Protein AF-A0A7S2WIU1-F1 (afdb_monomer_lite)

Organism: NCBI:txid49252

pLDDT: mean 85.22, std 16.74, range [36.81, 97.81]

Foldseek 3Di:
DVVLVVVLVVVLCVCVVVVQWDDDQAAIEHEAEQDLPDDDDDPDDDDDDDDPPPSPWRPCVPVVSVVVSLVVNCVVCVPPCDDSNFHKYWYWYDGPVQQKIKIAIGHPDPDGCQLVLLVVLCVVVVWDWDDDPVHSRIIITHNHPVRVVSSVVSD

Radius of gyration: 16.5 Å; chains: 1; bounding box: 32×44×47 Å

Sequence (155 aa):
AMWLQKAIFSTAVSLVERKAITRLTHFRYAFLHCTSHHGAMDEDQQQHDSSPEATRTHIFTKPLALTKLANYLLDIHKTKWTGDKARPLVLLAEDPLNSCYWVVGFSWEKKNRFGQLFQYTAQTLSLETRRVSLESHVLQIKGGASNAQRFVEQL

Structure (mmCIF, N/CA/C/O backbone):
data_AF-A0A7S2WIU1-F1
#
_entry.id   AF-A0A7S2WIU1-F1
#
loop_
_atom_site.group_PDB
_atom_site.id
_atom_site.type_symbol
_atom_site.label_atom_id
_atom_site.label_alt_id
_atom_site.label_comp_id
_atom_site.label_asym_id
_atom_site.label_entity_id
_atom_site.label_seq_id
_atom_site.pdbx_PDB_ins_code
_atom_site.Cartn_x
_atom_site.Cartn_y
_atom_site.Cartn_z
_atom_site.occupancy
_atom_site.B_iso_or_equiv
_atom_site.auth_seq_id
_atom_site.auth_comp_id
_atom_site.auth_asym_id
_atom_site.auth_atom_id
_atom_site.pdbx_PDB_model_num
ATOM 1 N N . ALA A 1 1 ? 8.910 22.995 -2.410 1.00 62.22 1 ALA A N 1
ATOM 2 C CA . ALA A 1 1 ? 8.417 21.637 -2.747 1.00 62.22 1 ALA A CA 1
ATOM 3 C C . ALA A 1 1 ? 6.884 21.612 -2.873 1.00 62.22 1 ALA A C 1
ATOM 5 O O . ALA A 1 1 ? 6.210 20.923 -2.118 1.00 62.22 1 ALA A O 1
ATOM 6 N N . MET A 1 2 ? 6.323 22.374 -3.817 1.00 85.75 2 MET A N 1
ATOM 7 C CA . MET A 1 2 ? 4.867 22.460 -4.018 1.00 85.75 2 MET A CA 1
ATOM 8 C C . MET A 1 2 ? 4.336 21.312 -4.892 1.00 85.75 2 MET A C 1
ATOM 10 O O . MET A 1 2 ? 3.262 20.784 -4.638 1.00 85.75 2 MET A O 1
ATOM 14 N N . TRP A 1 3 ? 5.127 20.876 -5.873 1.00 88.19 3 TRP A N 1
ATOM 15 C CA . TRP A 1 3 ? 4.754 19.821 -6.819 1.00 88.19 3 TRP A CA 1
ATOM 16 C C . TRP A 1 3 ? 4.488 18.460 -6.141 1.00 88.19 3 TRP A C 1
ATOM 18 O O . TRP A 1 3 ? 3.467 17.840 -6.412 1.00 88.19 3 TRP A O 1
ATOM 28 N N . LEU A 1 4 ? 5.336 18.031 -5.192 1.00 90.12 4 LEU A N 1
ATOM 29 C CA . LEU A 1 4 ? 5.140 16.785 -4.429 1.00 90.12 4 LEU A CA 1
ATOM 30 C C . LEU A 1 4 ? 3.840 16.828 -3.616 1.00 90.12 4 LEU A C 1
ATOM 32 O O . LEU A 1 4 ? 3.119 15.840 -3.566 1.00 90.12 4 LEU A O 1
ATOM 36 N N . GLN A 1 5 ? 3.528 17.970 -2.999 1.00 92.25 5 GLN A N 1
ATOM 37 C CA . GLN A 1 5 ? 2.286 18.126 -2.239 1.00 92.25 5 GLN A CA 1
ATOM 38 C C . GLN A 1 5 ? 1.059 18.080 -3.152 1.00 92.25 5 GLN A C 1
ATOM 40 O O . GLN A 1 5 ? 0.099 17.384 -2.835 1.00 92.25 5 GLN A O 1
ATOM 45 N N . LYS A 1 6 ? 1.119 18.737 -4.321 1.00 91.94 6 LYS A N 1
ATOM 46 C CA . LYS A 1 6 ? 0.073 18.631 -5.351 1.00 91.94 6 LYS A CA 1
ATOM 47 C C . LYS A 1 6 ? -0.134 17.177 -5.794 1.00 91.94 6 LYS A C 1
ATOM 49 O O . LYS A 1 6 ? -1.274 16.733 -5.851 1.00 91.94 6 LYS A O 1
ATOM 54 N N . ALA A 1 7 ? 0.948 16.430 -6.033 1.00 92.06 7 ALA A N 1
ATOM 55 C CA . ALA A 1 7 ? 0.885 15.023 -6.431 1.00 92.06 7 ALA A CA 1
ATOM 56 C C . ALA A 1 7 ? 0.311 14.114 -5.330 1.00 92.06 7 ALA A C 1
ATOM 58 O O . ALA A 1 7 ? -0.501 13.236 -5.618 1.00 92.06 7 ALA A O 1
ATOM 59 N N . ILE A 1 8 ? 0.701 14.324 -4.065 1.00 94.69 8 ILE A N 1
ATOM 60 C CA . ILE A 1 8 ? 0.131 13.602 -2.916 1.00 94.69 8 ILE A CA 1
ATOM 61 C C . ILE A 1 8 ? -1.372 13.864 -2.833 1.00 94.69 8 ILE A C 1
ATOM 63 O O . ILE A 1 8 ? -2.149 12.916 -2.750 1.00 94.69 8 ILE A O 1
ATOM 67 N N . PHE A 1 9 ? -1.773 15.135 -2.890 1.00 94.69 9 PHE A N 1
ATOM 68 C CA . PHE A 1 9 ? -3.172 15.531 -2.798 1.00 94.69 9 PHE A CA 1
ATOM 69 C C . PHE A 1 9 ? -4.007 14.929 -3.932 1.00 94.69 9 PHE A C 1
ATOM 71 O O . PHE A 1 9 ? -4.992 14.243 -3.663 1.00 94.69 9 PHE A O 1
ATOM 78 N N . SER A 1 10 ? -3.593 15.120 -5.190 1.00 93.75 10 SER A N 1
ATOM 79 C CA . SER A 1 10 ? -4.340 14.618 -6.351 1.00 93.75 10 SER A CA 1
ATOM 80 C C . SER A 1 10 ? -4.480 13.096 -6.327 1.00 93.75 10 SER A C 1
ATOM 82 O O . SER A 1 10 ? -5.555 12.561 -6.595 1.00 93.75 10 SER A O 1
ATOM 84 N N . THR A 1 11 ? -3.418 12.390 -5.932 1.00 95.19 11 THR A N 1
ATOM 85 C CA . THR A 1 11 ? -3.425 10.926 -5.837 1.00 95.19 11 THR A CA 1
ATOM 86 C C . THR A 1 11 ? -4.316 10.450 -4.701 1.00 95.19 11 THR A C 1
ATOM 88 O O . THR A 1 11 ? -5.099 9.523 -4.889 1.00 95.19 11 THR A O 1
ATOM 91 N N . ALA A 1 12 ? -4.252 11.092 -3.535 1.00 95.31 12 ALA A N 1
ATOM 92 C CA . ALA A 1 12 ? -5.096 10.745 -2.401 1.00 95.31 12 ALA A CA 1
ATOM 93 C C . ALA A 1 12 ? -6.586 10.936 -2.714 1.00 95.31 12 ALA A C 1
ATOM 95 O O . ALA A 1 12 ? -7.382 10.040 -2.436 1.00 95.31 12 ALA A O 1
ATOM 96 N N . VAL A 1 13 ? -6.952 12.059 -3.341 1.00 94.25 13 VAL A N 1
ATOM 97 C CA . VAL A 1 13 ? -8.326 12.316 -3.802 1.00 94.25 13 VAL A CA 1
ATOM 98 C C . VAL A 1 13 ? -8.762 11.239 -4.794 1.00 94.25 13 VAL A C 1
ATOM 100 O O . VAL A 1 13 ? -9.776 10.586 -4.567 1.00 94.25 13 VAL A O 1
ATOM 103 N N . SER A 1 14 ? -7.945 10.960 -5.814 1.00 94.06 14 SER A N 1
ATOM 104 C CA . SER A 1 14 ? -8.222 9.924 -6.817 1.00 94.06 14 SER A CA 1
ATOM 105 C C . SER A 1 14 ? -8.456 8.541 -6.193 1.00 94.06 14 SER A C 1
ATOM 107 O O . SER A 1 14 ? -9.426 7.862 -6.532 1.00 94.06 14 SER A O 1
ATOM 109 N N . LEU A 1 15 ? -7.624 8.127 -5.229 1.00 95.06 15 LEU A N 1
ATOM 110 C CA . LEU A 1 15 ? -7.783 6.850 -4.523 1.00 95.06 15 LEU A CA 1
ATOM 111 C C . LEU A 1 15 ? -9.102 6.761 -3.748 1.00 95.06 15 LEU A C 1
ATOM 113 O O . LEU A 1 15 ? -9.724 5.697 -3.704 1.00 95.06 15 LEU A O 1
ATOM 117 N N . VAL A 1 16 ? -9.515 7.863 -3.120 1.00 93.69 16 VAL A N 1
ATOM 118 C CA . VAL A 1 16 ? -10.736 7.925 -2.311 1.00 93.69 16 VAL A CA 1
ATOM 119 C C . VAL A 1 16 ? -11.977 7.964 -3.196 1.00 93.69 16 VAL A C 1
ATOM 121 O O . VAL A 1 16 ? -12.894 7.171 -2.985 1.00 93.69 16 VAL A O 1
ATOM 124 N N . GLU A 1 17 ? -11.998 8.833 -4.206 1.00 93.50 17 GLU A N 1
ATOM 125 C CA . GLU A 1 17 ? -13.131 8.994 -5.125 1.00 93.50 17 GLU A CA 1
ATOM 126 C C . GLU A 1 17 ? -13.394 7.722 -5.930 1.00 93.50 17 GLU A C 1
ATOM 128 O O . GLU A 1 17 ? -14.537 7.280 -6.045 1.00 93.50 17 GLU A O 1
ATOM 133 N N . ARG A 1 18 ? -12.329 7.068 -6.408 1.00 94.44 18 ARG A N 1
ATOM 134 C CA . ARG A 1 18 ? -12.421 5.804 -7.154 1.00 94.44 18 ARG A CA 1
ATOM 135 C C . ARG A 1 18 ? -12.654 4.588 -6.260 1.00 94.44 18 ARG A C 1
ATOM 137 O O . ARG A 1 18 ? -12.747 3.480 -6.776 1.00 94.44 18 ARG A O 1
ATOM 144 N N . LYS A 1 19 ? -12.718 4.767 -4.933 1.00 93.06 19 LYS A N 1
ATOM 145 C CA . LYS A 1 19 ? -12.800 3.676 -3.945 1.00 93.06 19 LYS A CA 1
ATOM 146 C C . LYS A 1 19 ? -11.716 2.607 -4.161 1.00 93.06 19 LYS A C 1
ATOM 148 O O . LYS A 1 19 ? -11.955 1.423 -3.950 1.00 93.06 19 LYS A O 1
ATOM 153 N N . ALA A 1 20 ? -10.515 3.030 -4.559 1.00 94.81 20 ALA A N 1
ATOM 154 C CA . ALA A 1 20 ? -9.401 2.137 -4.882 1.00 94.81 20 ALA A CA 1
ATOM 155 C C . ALA A 1 20 ? -8.763 1.489 -3.637 1.00 94.81 20 ALA A C 1
ATOM 157 O O . ALA A 1 20 ? -7.971 0.555 -3.749 1.00 94.81 20 ALA A O 1
ATOM 158 N N . ILE A 1 21 ? -9.095 1.989 -2.443 1.00 96.31 21 ILE A N 1
ATOM 159 C CA . ILE A 1 21 ? -8.622 1.444 -1.170 1.00 96.31 21 ILE A CA 1
ATOM 160 C C . ILE A 1 21 ? -9.524 0.280 -0.767 1.00 96.31 21 ILE A C 1
ATOM 162 O O . ILE A 1 21 ? -10.637 0.471 -0.269 1.00 96.31 21 ILE A O 1
ATOM 166 N N . THR A 1 22 ? -9.012 -0.932 -0.946 1.00 96.38 22 THR A N 1
ATOM 167 C CA . THR A 1 22 ? -9.707 -2.165 -0.582 1.00 96.38 22 THR A CA 1
ATOM 168 C C . THR A 1 22 ? -9.559 -2.419 0.911 1.00 96.38 22 THR A C 1
ATOM 170 O O . THR A 1 22 ? -8.480 -2.267 1.484 1.00 96.38 22 THR A O 1
ATOM 173 N N . ARG A 1 23 ? -10.657 -2.802 1.568 1.00 94.56 23 ARG A N 1
ATOM 174 C CA . ARG A 1 23 ? -10.669 -3.168 2.986 1.00 94.56 23 ARG A CA 1
ATOM 175 C C . ARG A 1 23 ? -10.738 -4.684 3.122 1.00 94.56 23 ARG A C 1
ATOM 177 O O . ARG A 1 23 ? -11.742 -5.279 2.747 1.00 94.56 23 ARG A O 1
ATOM 184 N N . LEU A 1 24 ? -9.724 -5.260 3.753 1.00 93.25 24 LEU A N 1
ATOM 185 C CA . LEU A 1 24 ? -9.734 -6.632 4.245 1.00 93.25 24 LEU A CA 1
ATOM 186 C C . LEU A 1 24 ? -10.095 -6.662 5.736 1.00 93.25 24 LEU A C 1
ATOM 188 O O . LEU A 1 24 ? -10.233 -5.625 6.400 1.00 93.25 24 LEU A O 1
ATOM 192 N N . THR A 1 25 ? -10.241 -7.870 6.278 1.00 90.69 25 THR A N 1
ATOM 193 C CA . THR A 1 25 ? -10.552 -8.093 7.697 1.00 90.69 25 THR A CA 1
ATOM 194 C C . THR A 1 25 ? -9.504 -7.465 8.615 1.00 90.69 25 THR A C 1
ATOM 196 O O . THR A 1 25 ? -9.872 -6.870 9.631 1.00 90.69 25 THR A O 1
ATOM 199 N N . HIS A 1 26 ? -8.222 -7.535 8.240 1.00 91.50 26 HIS A N 1
ATOM 200 C CA . HIS A 1 26 ? -7.094 -7.150 9.096 1.00 91.50 26 HIS A CA 1
ATOM 201 C C . HIS A 1 26 ? -6.426 -5.825 8.704 1.00 91.50 26 HIS A C 1
ATOM 203 O O . HIS A 1 26 ? -5.935 -5.121 9.582 1.00 91.50 26 HIS A O 1
ATOM 209 N N . PHE A 1 27 ? -6.461 -5.423 7.431 1.00 95.06 27 PHE A N 1
ATOM 210 C CA . PHE A 1 27 ? -5.844 -4.183 6.946 1.00 95.06 27 PHE A CA 1
ATOM 211 C C . PHE A 1 27 ? -6.570 -3.620 5.714 1.00 95.06 27 PHE A C 1
ATOM 213 O O . PHE A 1 27 ? -7.487 -4.232 5.168 1.00 95.06 27 PHE A O 1
ATOM 220 N N . ARG A 1 28 ? -6.192 -2.413 5.296 1.00 96.25 28 ARG A N 1
ATOM 221 C CA . ARG A 1 28 ? -6.576 -1.799 4.021 1.00 96.25 28 ARG A CA 1
ATOM 222 C C . ARG A 1 28 ? -5.386 -1.790 3.084 1.00 96.25 28 ARG A C 1
ATOM 224 O O . ARG A 1 28 ? -4.275 -1.561 3.554 1.00 96.25 28 ARG A O 1
ATOM 231 N N . TYR A 1 29 ? -5.616 -1.935 1.787 1.00 97.62 29 TYR A N 1
ATOM 232 C CA . TYR A 1 29 ? -4.550 -1.784 0.806 1.00 97.62 29 TYR A CA 1
ATOM 233 C C . TYR A 1 29 ? -4.985 -1.074 -0.471 1.00 97.62 29 TYR A C 1
ATOM 235 O O . TYR A 1 29 ? -6.172 -1.010 -0.789 1.00 97.62 29 TYR A O 1
ATOM 243 N N . ALA A 1 30 ? -4.010 -0.531 -1.196 1.00 97.31 30 ALA A N 1
ATOM 244 C CA . ALA A 1 30 ? -4.200 0.009 -2.536 1.00 97.31 30 ALA A CA 1
ATOM 245 C C . ALA A 1 30 ? -2.932 -0.164 -3.381 1.00 97.31 30 ALA A C 1
ATOM 247 O O . ALA A 1 30 ? -1.815 -0.041 -2.869 1.00 97.31 30 ALA A O 1
ATOM 248 N N . PHE A 1 31 ? -3.131 -0.395 -4.679 1.00 95.88 31 PHE A N 1
ATOM 249 C CA . PHE A 1 31 ? -2.075 -0.441 -5.687 1.00 95.88 31 PHE A CA 1
ATOM 250 C C . PHE A 1 31 ? -2.016 0.880 -6.463 1.00 95.88 31 PHE A C 1
ATOM 252 O O . PHE A 1 31 ? -3.001 1.308 -7.066 1.00 95.88 31 PHE A O 1
ATOM 259 N N . LEU A 1 32 ? -0.843 1.507 -6.486 1.00 94.25 32 LEU A N 1
ATOM 260 C CA . LEU A 1 32 ? -0.515 2.638 -7.342 1.00 94.25 32 LEU A CA 1
ATOM 261 C C . LEU A 1 32 ? 0.158 2.108 -8.597 1.00 94.25 32 LEU A C 1
ATOM 263 O O . LEU A 1 32 ? 1.326 1.714 -8.578 1.00 94.25 32 LEU A O 1
ATOM 267 N N . HIS A 1 33 ? -0.600 2.131 -9.683 1.00 87.81 33 HIS A N 1
ATOM 268 C CA . HIS A 1 33 ? -0.099 1.818 -11.008 1.00 87.81 33 HIS A CA 1
ATOM 269 C C . HIS A 1 33 ? 0.663 3.046 -11.488 1.00 87.81 33 HIS A C 1
ATOM 271 O O . HIS A 1 33 ? 0.075 4.076 -11.819 1.00 87.81 33 HIS A O 1
ATOM 277 N N . CYS A 1 34 ? 1.987 2.961 -11.440 1.00 78.81 34 CYS A N 1
ATOM 278 C CA . CYS A 1 34 ? 2.882 4.036 -11.843 1.00 78.81 34 CYS A CA 1
ATOM 279 C C . CYS A 1 34 ? 3.228 3.872 -13.323 1.00 78.81 34 CYS A C 1
ATOM 281 O O . CYS A 1 34 ? 4.396 3.904 -13.703 1.00 78.81 34 CYS A O 1
ATOM 283 N N . THR A 1 35 ? 2.217 3.638 -14.160 1.00 64.94 35 THR A N 1
ATOM 284 C CA . THR A 1 35 ? 2.420 3.519 -15.601 1.00 64.94 35 THR A CA 1
ATOM 285 C C . THR A 1 35 ? 2.879 4.860 -16.152 1.00 64.94 35 THR A C 1
ATOM 287 O O . THR A 1 35 ? 2.297 5.896 -15.826 1.00 64.94 35 THR A O 1
ATOM 290 N N . SER A 1 36 ? 3.880 4.825 -17.027 1.00 48.00 36 SER A N 1
ATOM 291 C CA . SER A 1 36 ? 4.439 5.952 -17.781 1.00 48.00 36 SER A CA 1
ATOM 292 C C . SER A 1 36 ? 3.453 6.556 -18.799 1.00 48.00 36 SER A C 1
ATOM 294 O O . SER A 1 36 ? 3.832 6.894 -19.916 1.00 48.00 36 SER A O 1
ATOM 296 N N . HIS A 1 37 ? 2.171 6.677 -18.461 1.00 39.97 37 HIS A N 1
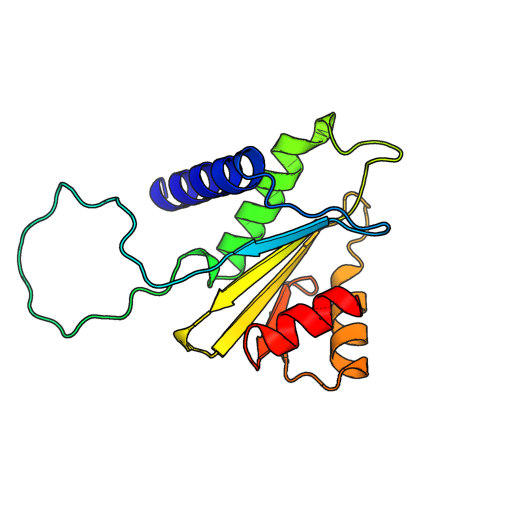ATOM 297 C CA . HIS A 1 37 ? 1.187 7.354 -19.291 1.00 39.97 37 HIS A CA 1
ATOM 298 C C . HIS A 1 37 ? 1.057 8.802 -18.832 1.00 39.97 37 HIS A C 1
ATOM 300 O O . HIS A 1 37 ? 0.443 9.097 -17.811 1.00 39.97 37 HIS A O 1
ATOM 306 N N . HIS A 1 38 ? 1.710 9.673 -19.606 1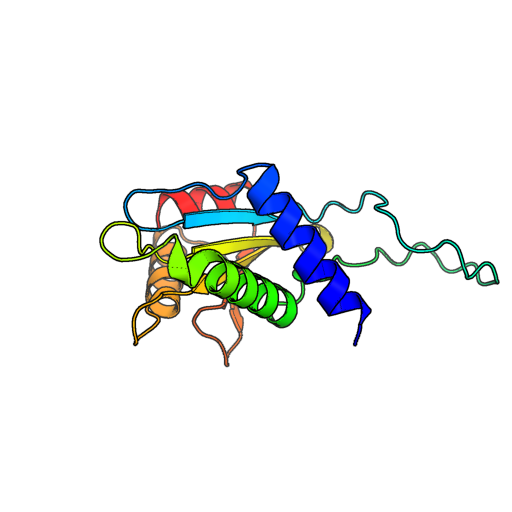.00 46.56 38 HIS A N 1
ATOM 307 C CA . HIS A 1 38 ? 1.386 11.076 -19.854 1.00 46.56 38 HIS A CA 1
ATOM 308 C C . HIS A 1 38 ? 0.146 11.567 -19.089 1.00 46.56 38 HIS A C 1
ATOM 310 O O . HIS A 1 38 ? -0.987 11.426 -19.541 1.00 46.56 38 HIS A O 1
ATOM 316 N N . GLY A 1 39 ? 0.384 12.137 -17.910 1.00 36.81 39 GLY A N 1
ATOM 317 C CA . GLY A 1 39 ? -0.648 12.646 -17.018 1.00 36.81 39 GLY A CA 1
ATOM 318 C C . GLY A 1 39 ? -0.271 14.019 -16.486 1.00 36.81 39 GLY A C 1
ATOM 319 O O . GLY A 1 39 ? 0.159 14.135 -15.345 1.00 36.81 39 GLY A O 1
ATOM 320 N N . ALA A 1 40 ? -0.411 15.018 -17.359 1.00 45.91 40 ALA A N 1
ATOM 321 C CA . ALA A 1 40 ? -0.757 16.409 -17.068 1.00 45.91 40 ALA A CA 1
ATOM 322 C C . ALA A 1 40 ? -0.091 17.078 -15.848 1.00 45.91 40 ALA A C 1
ATOM 324 O O . ALA A 1 40 ? -0.647 17.071 -14.755 1.00 45.91 40 ALA A O 1
ATOM 325 N N . MET A 1 41 ? 1.046 17.741 -16.082 1.00 45.38 41 MET A N 1
ATOM 326 C CA . MET A 1 41 ? 1.299 19.145 -15.708 1.00 45.38 41 MET A CA 1
ATOM 327 C C . MET A 1 41 ? 2.614 19.579 -16.372 1.00 45.38 41 MET A C 1
ATOM 329 O O . MET A 1 41 ? 3.672 19.376 -15.793 1.00 45.38 41 MET A O 1
ATOM 333 N N . ASP A 1 42 ? 2.525 20.110 -17.592 1.00 39.75 42 ASP A N 1
ATOM 334 C CA . ASP A 1 42 ? 3.502 21.037 -18.188 1.00 39.75 42 ASP A CA 1
ATOM 335 C C . ASP A 1 42 ? 2.822 21.712 -19.397 1.00 39.75 42 ASP A C 1
ATOM 337 O O . ASP A 1 42 ? 3.057 21.371 -20.552 1.00 39.75 42 ASP A O 1
ATOM 341 N N . GLU A 1 43 ? 1.926 22.660 -19.122 1.00 48.31 43 GLU A N 1
ATOM 342 C CA . GLU A 1 43 ? 1.709 23.803 -20.017 1.00 48.31 43 GLU A CA 1
ATOM 343 C C . GLU A 1 43 ? 2.378 24.997 -19.337 1.00 48.31 43 GLU A C 1
ATOM 345 O O . GLU A 1 43 ? 1.736 25.711 -18.579 1.00 48.31 43 GLU A O 1
ATOM 350 N N . ASP A 1 44 ? 3.707 25.064 -19.453 1.00 42.88 44 ASP A N 1
ATOM 351 C CA . ASP A 1 44 ? 4.526 26.291 -19.441 1.00 42.88 44 ASP A CA 1
ATOM 352 C C . ASP A 1 44 ? 6.008 25.927 -19.254 1.00 42.88 44 ASP A C 1
ATOM 354 O O . ASP A 1 44 ? 6.611 26.194 -18.217 1.00 42.88 44 ASP A O 1
ATOM 358 N N . GLN A 1 45 ? 6.599 25.280 -20.266 1.00 42.44 45 GLN A N 1
ATOM 359 C CA . GLN A 1 45 ? 8.025 25.401 -20.613 1.00 42.44 45 GLN A CA 1
ATOM 360 C C . GLN A 1 45 ? 8.318 24.610 -21.895 1.00 42.44 45 GLN A C 1
ATOM 362 O O . GLN A 1 45 ? 8.885 23.520 -21.891 1.00 42.44 45 GLN A O 1
ATOM 367 N N . GLN A 1 46 ? 7.938 25.186 -23.036 1.00 47.47 46 GLN A N 1
ATOM 368 C CA . GLN A 1 46 ? 8.651 24.906 -24.278 1.00 47.47 46 GLN A CA 1
ATOM 369 C C . GLN A 1 46 ? 9.972 25.674 -24.238 1.00 47.47 46 GLN A C 1
ATOM 371 O O . GLN A 1 46 ? 9.952 26.897 -24.334 1.00 47.47 46 GLN A O 1
ATOM 376 N N . GLN A 1 47 ? 11.098 24.965 -24.117 1.00 45.12 47 GLN A N 1
ATOM 377 C CA . GLN A 1 47 ? 12.310 25.222 -24.906 1.00 45.12 47 GLN A CA 1
ATOM 378 C C . GLN A 1 47 ? 13.391 24.160 -24.640 1.00 45.12 47 GLN A C 1
ATOM 380 O O . GLN A 1 47 ? 13.863 24.009 -23.522 1.00 45.12 47 GLN A O 1
ATOM 385 N N . HIS A 1 48 ? 13.779 23.487 -25.730 1.00 45.22 48 HIS A N 1
ATOM 386 C CA . HIS A 1 48 ? 15.125 22.983 -26.030 1.00 45.22 48 HIS A CA 1
ATOM 387 C C . HIS A 1 48 ? 15.803 22.045 -25.008 1.00 45.22 48 HIS A C 1
ATOM 389 O O . HIS A 1 48 ? 16.448 22.500 -24.075 1.00 45.22 48 HIS A O 1
ATOM 395 N N . ASP A 1 49 ? 15.772 20.731 -25.255 1.00 39.66 49 ASP A N 1
ATOM 396 C CA . ASP A 1 49 ? 16.953 20.009 -25.762 1.00 39.66 49 ASP A CA 1
ATOM 397 C C . ASP A 1 49 ? 16.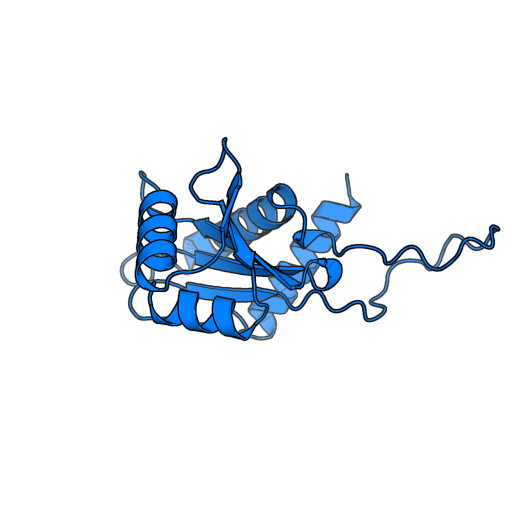594 18.548 -26.090 1.00 39.66 49 ASP A C 1
ATOM 399 O O . ASP A 1 49 ? 15.842 17.883 -25.375 1.00 39.66 49 ASP A O 1
ATOM 403 N N . SER A 1 50 ? 17.123 18.053 -27.203 1.00 49.62 50 SER A N 1
ATOM 404 C CA . SER A 1 50 ? 16.836 16.725 -27.749 1.00 49.62 50 SER A CA 1
ATOM 405 C C . SER A 1 50 ? 17.695 15.676 -27.040 1.00 49.62 50 SER A C 1
ATOM 407 O O . SER A 1 50 ? 18.701 15.223 -27.574 1.00 49.62 50 SER A O 1
ATOM 409 N N . SER A 1 51 ? 17.321 15.301 -25.816 1.00 47.62 51 SER A N 1
ATOM 410 C CA . SER A 1 51 ? 17.883 14.133 -25.122 1.00 47.62 51 SER A CA 1
ATOM 411 C C . SER A 1 51 ? 16.927 12.938 -25.237 1.00 47.62 51 SER A C 1
ATOM 413 O O . SER A 1 51 ? 15.714 13.139 -25.153 1.00 47.62 51 SER A O 1
ATOM 415 N N . PRO A 1 52 ? 17.433 11.702 -25.429 1.00 48.34 52 PRO A N 1
ATOM 416 C CA . PRO A 1 52 ? 16.591 10.513 -25.545 1.00 48.34 52 PRO A CA 1
ATOM 417 C C . PRO A 1 52 ? 15.729 10.402 -24.290 1.00 48.34 52 PRO A C 1
ATOM 419 O O . PRO A 1 52 ? 16.254 10.570 -23.191 1.00 48.34 52 PRO A O 1
ATOM 422 N N . GLU A 1 53 ? 14.423 10.182 -24.479 1.00 49.72 53 GLU A N 1
ATOM 423 C CA . GLU A 1 53 ? 13.382 10.099 -23.450 1.00 49.72 53 GLU A CA 1
ATOM 424 C C . GLU A 1 53 ? 13.910 9.487 -22.150 1.00 49.72 53 GLU A C 1
ATOM 426 O O . GLU A 1 53 ? 13.923 8.270 -21.960 1.00 49.72 53 GLU A O 1
ATOM 431 N N . ALA A 1 54 ? 14.354 10.339 -21.227 1.00 47.47 54 ALA A N 1
ATOM 432 C CA . ALA A 1 54 ? 14.645 9.907 -19.880 1.00 47.47 54 ALA A CA 1
ATOM 433 C C . ALA A 1 54 ? 13.301 9.455 -19.317 1.00 47.47 54 ALA A C 1
ATOM 435 O O . ALA A 1 54 ? 12.463 10.294 -18.986 1.00 47.47 54 ALA A O 1
ATOM 436 N N . THR A 1 55 ? 13.074 8.141 -19.278 1.00 55.56 55 THR A N 1
ATOM 437 C CA . THR A 1 55 ? 11.914 7.491 -18.667 1.00 55.56 55 THR A CA 1
ATOM 438 C C . THR A 1 55 ? 11.705 8.093 -17.286 1.00 55.56 55 THR A C 1
ATOM 440 O O . THR A 1 55 ? 12.376 7.712 -16.323 1.00 55.56 55 THR A O 1
ATOM 443 N N . ARG A 1 56 ? 10.831 9.102 -17.194 1.00 63.47 56 ARG A N 1
ATOM 444 C CA . ARG A 1 56 ? 10.610 9.856 -15.962 1.00 63.47 56 ARG A CA 1
ATOM 445 C C . ARG A 1 56 ? 10.024 8.879 -14.954 1.00 63.47 56 ARG A C 1
ATOM 447 O O . ARG A 1 56 ? 8.873 8.470 -15.073 1.00 63.47 56 ARG A O 1
ATOM 454 N N . THR A 1 57 ? 10.829 8.469 -13.978 1.00 70.25 57 THR A N 1
ATOM 455 C CA . THR A 1 57 ? 10.375 7.553 -12.935 1.00 70.25 57 THR A CA 1
ATOM 456 C C . THR A 1 57 ? 9.285 8.239 -12.117 1.00 70.25 57 THR A C 1
ATOM 458 O O . THR A 1 57 ? 9.465 9.371 -11.658 1.00 70.25 57 THR A O 1
ATOM 461 N N . HIS A 1 58 ? 8.150 7.565 -11.937 1.00 85.56 58 HIS A N 1
ATOM 462 C CA . HIS A 1 58 ? 7.024 8.123 -11.200 1.00 85.56 58 HIS A CA 1
ATOM 463 C C . HIS A 1 58 ? 7.425 8.506 -9.767 1.00 85.56 58 HIS A C 1
ATOM 465 O O . HIS A 1 58 ? 8.173 7.794 -9.105 1.00 85.56 58 HIS A O 1
ATOM 471 N N . ILE A 1 59 ? 6.908 9.619 -9.246 1.00 90.75 59 ILE A N 1
ATOM 472 C CA . ILE A 1 59 ? 7.321 10.165 -7.943 1.00 90.75 59 ILE A CA 1
ATOM 473 C C . ILE A 1 59 ? 7.191 9.166 -6.780 1.00 90.75 59 ILE A C 1
ATOM 475 O O . ILE A 1 59 ? 8.032 9.160 -5.881 1.00 90.75 59 ILE A O 1
ATOM 479 N N . PHE A 1 60 ? 6.162 8.314 -6.800 1.00 92.25 60 PHE A N 1
ATOM 480 C CA . PHE A 1 60 ? 5.887 7.347 -5.731 1.00 92.25 60 PHE A CA 1
ATOM 481 C C . PHE A 1 60 ? 6.714 6.062 -5.813 1.00 92.25 60 PHE A C 1
ATOM 483 O O . PHE A 1 60 ? 6.620 5.249 -4.899 1.00 92.25 60 PHE A O 1
ATOM 490 N N . THR A 1 61 ? 7.592 5.905 -6.811 1.00 90.75 61 THR A N 1
ATOM 491 C CA . THR A 1 61 ? 8.668 4.900 -6.724 1.00 90.75 61 THR A CA 1
ATOM 492 C C . THR A 1 61 ? 9.732 5.301 -5.701 1.00 90.75 61 THR A C 1
ATOM 494 O O . THR A 1 61 ? 10.570 4.492 -5.317 1.00 90.75 61 THR A O 1
ATOM 497 N N . LYS A 1 62 ? 9.719 6.556 -5.226 1.00 90.94 62 LYS A N 1
ATOM 498 C CA . LYS A 1 62 ? 10.575 7.013 -4.130 1.00 90.94 62 LYS A CA 1
ATOM 499 C C . LYS A 1 62 ? 9.899 6.672 -2.796 1.00 90.94 62 LYS A C 1
ATOM 501 O O . LYS A 1 62 ? 8.854 7.263 -2.502 1.00 90.94 62 LYS A O 1
ATOM 506 N N . PRO A 1 63 ? 10.505 5.828 -1.939 1.00 91.25 63 PRO A N 1
ATOM 507 C CA . PRO A 1 63 ? 9.882 5.375 -0.693 1.00 91.25 63 PRO A CA 1
ATOM 508 C C . PRO A 1 63 ? 9.378 6.505 0.201 1.00 91.25 63 PRO A C 1
ATOM 510 O O . PRO A 1 63 ? 8.251 6.469 0.678 1.00 91.25 63 PRO A O 1
ATOM 513 N N . LEU A 1 64 ? 10.162 7.577 0.339 1.00 91.88 64 LEU A N 1
ATOM 514 C CA . LEU A 1 64 ? 9.782 8.729 1.154 1.00 91.88 64 LEU A CA 1
ATOM 515 C C . LEU A 1 64 ? 8.524 9.446 0.631 1.00 91.88 64 LEU A C 1
ATOM 517 O O . LEU A 1 64 ? 7.730 9.957 1.420 1.00 91.88 64 LEU A O 1
ATOM 521 N N . ALA A 1 65 ? 8.331 9.514 -0.690 1.00 93.88 65 ALA A N 1
ATOM 522 C CA . ALA A 1 65 ? 7.131 10.112 -1.272 1.00 93.88 65 ALA A CA 1
ATOM 523 C C . ALA A 1 65 ? 5.904 9.221 -1.032 1.00 93.88 65 ALA A C 1
ATOM 525 O O . ALA A 1 65 ? 4.844 9.731 -0.670 1.00 93.88 65 ALA A O 1
ATOM 526 N N . LEU A 1 66 ? 6.069 7.902 -1.166 1.00 95.00 66 LEU A N 1
ATOM 527 C CA . LEU A 1 66 ? 5.026 6.919 -0.878 1.00 95.00 66 LEU A CA 1
ATOM 528 C C . LEU A 1 66 ? 4.631 6.920 0.610 1.00 95.00 66 LEU A C 1
ATOM 530 O O . LEU A 1 66 ? 3.447 6.955 0.935 1.00 95.00 66 LEU A O 1
ATOM 534 N N . THR A 1 67 ? 5.609 7.000 1.513 1.00 94.62 67 THR A N 1
ATOM 535 C CA . THR A 1 67 ? 5.409 7.180 2.959 1.00 94.62 67 THR A CA 1
ATOM 536 C C . THR A 1 67 ? 4.628 8.458 3.269 1.00 94.62 67 THR A C 1
ATOM 538 O O . THR A 1 67 ? 3.691 8.439 4.068 1.00 94.62 67 THR A O 1
ATOM 541 N N . LYS A 1 68 ? 4.950 9.581 2.615 1.00 95.00 68 LYS A N 1
ATOM 542 C CA . LYS A 1 68 ? 4.194 10.835 2.785 1.00 95.00 68 LYS A CA 1
ATOM 543 C C . LYS A 1 68 ? 2.746 10.711 2.310 1.00 95.00 68 LYS A C 1
ATOM 545 O O . LYS A 1 68 ? 1.855 11.203 2.996 1.00 95.00 68 LYS A O 1
ATOM 550 N N . LEU A 1 69 ? 2.507 10.034 1.186 1.00 96.12 69 LEU A N 1
ATOM 551 C CA . LEU A 1 69 ? 1.153 9.751 0.705 1.00 96.12 69 LEU A CA 1
ATOM 552 C C . LEU A 1 69 ? 0.376 8.865 1.690 1.00 96.12 69 LEU A C 1
ATOM 554 O O . LEU A 1 69 ? -0.779 9.159 1.988 1.00 96.12 69 LEU A O 1
ATOM 558 N N . ALA A 1 70 ? 1.003 7.820 2.232 1.00 94.81 70 ALA A N 1
ATOM 559 C CA . ALA A 1 70 ? 0.375 6.943 3.217 1.00 94.81 70 ALA A CA 1
ATOM 560 C C . ALA A 1 70 ? -0.024 7.694 4.496 1.00 94.81 70 ALA A C 1
ATOM 562 O O . ALA A 1 70 ? -1.159 7.561 4.952 1.00 94.81 70 ALA A O 1
ATOM 563 N N . ASN A 1 71 ? 0.869 8.530 5.032 1.00 93.75 71 ASN A N 1
ATOM 564 C CA . ASN A 1 71 ? 0.564 9.373 6.189 1.00 93.75 71 ASN A CA 1
ATOM 565 C C . ASN A 1 71 ? -0.579 10.353 5.892 1.00 93.75 71 ASN A C 1
ATOM 567 O O . ASN A 1 71 ? -1.511 10.455 6.684 1.00 93.75 71 ASN A O 1
ATOM 571 N N . TYR A 1 72 ? -0.567 10.999 4.721 1.00 95.19 72 TYR A N 1
ATOM 572 C CA . TYR A 1 72 ? -1.657 11.884 4.309 1.00 95.19 72 TYR A CA 1
ATOM 573 C C . TYR A 1 72 ? -3.004 11.147 4.237 1.00 95.19 72 TYR A C 1
ATOM 575 O O . TYR A 1 72 ? -4.009 11.634 4.753 1.00 95.19 72 TYR A O 1
ATOM 583 N N . LEU A 1 73 ? -3.032 9.946 3.646 1.00 95.06 73 LEU A N 1
ATOM 584 C CA . LEU A 1 73 ? -4.237 9.114 3.578 1.00 95.06 73 LEU A CA 1
ATOM 585 C C . LEU A 1 73 ? -4.753 8.713 4.960 1.00 95.06 73 LEU A C 1
ATOM 587 O O . LEU A 1 73 ? -5.967 8.645 5.150 1.00 95.06 73 LEU A O 1
ATOM 591 N N . LEU A 1 74 ? -3.864 8.439 5.914 1.00 91.06 74 LEU A N 1
ATOM 592 C CA . LEU A 1 74 ? -4.271 8.201 7.294 1.00 91.06 74 LEU A CA 1
ATOM 593 C C . LEU A 1 74 ? -4.885 9.465 7.890 1.00 91.06 74 LEU A C 1
ATOM 595 O O . LEU A 1 74 ? -6.021 9.411 8.358 1.00 91.06 74 LEU A O 1
ATOM 599 N N . ASP A 1 75 ? -4.204 10.606 7.797 1.00 92.00 75 ASP A N 1
ATOM 600 C CA . ASP A 1 75 ? -4.662 11.869 8.380 1.00 92.00 75 ASP A CA 1
ATOM 601 C C . ASP A 1 75 ? -6.063 12.272 7.898 1.00 92.00 75 ASP A C 1
ATOM 603 O O . ASP A 1 75 ? -6.934 12.559 8.724 1.00 92.00 75 ASP A O 1
ATOM 607 N N . ILE A 1 76 ? -6.343 12.198 6.591 1.00 92.81 76 ILE A N 1
ATOM 608 C CA . ILE A 1 76 ? -7.677 12.535 6.055 1.00 92.81 76 ILE A CA 1
ATOM 609 C C . ILE A 1 76 ? -8.775 11.545 6.487 1.00 92.81 76 ILE A C 1
ATOM 611 O O . ILE A 1 76 ? -9.963 11.870 6.440 1.00 92.81 76 ILE A O 1
ATOM 615 N N . HIS A 1 77 ? -8.401 10.337 6.920 1.00 90.56 77 HIS A N 1
ATOM 616 C CA . HIS A 1 77 ? -9.326 9.314 7.410 1.00 90.56 77 HIS A CA 1
ATOM 617 C C . HIS A 1 77 ? -9.340 9.173 8.932 1.00 90.56 77 HIS A C 1
ATOM 619 O O . HIS A 1 77 ? -10.076 8.326 9.447 1.00 90.56 77 HIS A O 1
ATOM 625 N N . LYS A 1 78 ? -8.609 10.014 9.668 1.00 85.19 78 LYS A N 1
ATOM 626 C CA . LYS A 1 78 ? -8.470 9.934 11.129 1.00 85.19 78 LYS A CA 1
ATOM 627 C C . LYS A 1 78 ? -9.800 9.953 11.884 1.00 85.19 78 LYS A C 1
ATOM 629 O O . LYS A 1 78 ? -9.885 9.402 12.973 1.00 85.19 78 LYS A O 1
ATOM 634 N N . THR A 1 79 ? -10.847 10.547 11.313 1.00 86.31 79 THR A N 1
ATOM 635 C CA . THR A 1 79 ? -12.201 10.575 11.896 1.00 86.3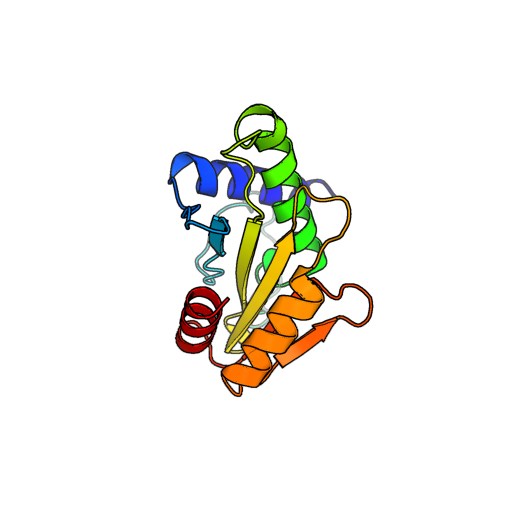1 79 THR A CA 1
ATOM 636 C C . THR A 1 79 ? -13.108 9.447 11.398 1.00 86.31 79 THR A C 1
ATOM 638 O O . THR A 1 79 ? -14.069 9.089 12.073 1.00 86.31 79 THR A O 1
ATOM 641 N N . LYS A 1 80 ? -12.812 8.860 10.230 1.00 87.38 80 LYS A N 1
ATOM 642 C CA . LYS A 1 80 ? -13.650 7.847 9.560 1.00 87.38 80 LYS A CA 1
ATOM 643 C C . LYS A 1 80 ? -13.195 6.412 9.834 1.00 87.38 80 LYS A C 1
ATOM 645 O O . LYS A 1 80 ? -14.014 5.492 9.829 1.00 87.38 80 LYS A O 1
ATOM 650 N N . TRP A 1 81 ? -11.895 6.196 10.020 1.00 89.50 81 TRP A N 1
ATOM 651 C CA . TRP A 1 81 ? -11.283 4.884 10.250 1.00 89.50 81 TRP A CA 1
ATOM 652 C C . TRP A 1 81 ? -10.919 4.708 11.727 1.00 89.50 81 TRP A C 1
ATOM 654 O O . TRP A 1 81 ? -9.766 4.470 12.072 1.00 89.50 81 TRP A O 1
ATOM 664 N N . THR A 1 82 ? -11.918 4.826 12.599 1.00 84.00 82 THR A N 1
ATOM 665 C CA . THR A 1 82 ? -11.781 4.761 14.063 1.00 84.00 82 THR A CA 1
ATOM 666 C C . THR A 1 82 ? -12.502 3.547 14.653 1.00 84.00 82 THR A C 1
ATOM 668 O O . THR A 1 82 ? -13.302 2.898 13.972 1.00 84.00 82 THR A O 1
ATOM 671 N N . GLY A 1 83 ? -12.197 3.217 15.915 1.00 83.81 83 GLY A N 1
ATOM 672 C CA . GLY A 1 83 ? -12.807 2.095 16.642 1.00 83.81 83 GLY A CA 1
ATOM 673 C C . GLY A 1 83 ? -12.692 0.778 15.872 1.00 83.81 83 GLY A C 1
ATOM 674 O O . GLY A 1 83 ? -11.633 0.455 15.335 1.00 83.81 83 GLY A O 1
ATOM 675 N N . ASP A 1 84 ? -13.808 0.073 15.703 1.00 82.06 84 ASP A N 1
ATOM 676 C CA . ASP A 1 84 ? -13.862 -1.201 14.969 1.00 82.06 84 ASP A CA 1
ATOM 677 C C . ASP A 1 84 ? -13.545 -1.077 13.473 1.00 82.06 84 ASP A C 1
ATOM 679 O O . ASP A 1 84 ? -13.335 -2.083 12.789 1.00 82.06 84 ASP A O 1
ATOM 683 N N . LYS A 1 85 ? -13.486 0.150 12.941 1.00 84.06 85 LYS A N 1
ATOM 684 C CA . LYS A 1 85 ? -13.073 0.450 11.563 1.00 84.06 85 LYS A CA 1
ATOM 685 C C . LYS A 1 85 ? -11.603 0.852 11.472 1.00 84.06 85 LYS A C 1
ATOM 687 O O . LYS A 1 85 ? -11.110 0.993 10.347 1.00 84.06 85 LYS A O 1
ATOM 692 N N . ALA A 1 86 ? -10.898 1.024 12.589 1.00 86.38 86 ALA A N 1
ATOM 693 C CA . ALA A 1 86 ? -9.461 1.250 12.584 1.00 86.38 86 ALA A CA 1
ATOM 694 C C . ALA A 1 86 ? -8.785 -0.003 12.031 1.00 86.38 86 ALA A C 1
ATOM 696 O O . ALA A 1 86 ? -8.867 -1.090 12.601 1.00 86.38 86 ALA A O 1
ATOM 697 N N . ARG A 1 87 ? -8.180 0.135 10.854 1.00 91.50 87 ARG A N 1
ATOM 698 C CA . ARG A 1 87 ? -7.346 -0.905 10.258 1.00 91.50 87 ARG A CA 1
ATOM 699 C C . ARG A 1 87 ? -6.095 -0.237 9.710 1.00 91.50 87 ARG A C 1
ATOM 701 O O . ARG A 1 87 ? -6.232 0.866 9.166 1.00 91.50 87 ARG A O 1
ATOM 708 N N . PRO A 1 88 ? -4.929 -0.878 9.853 1.00 93.81 88 PRO A N 1
ATOM 709 C CA . PRO A 1 88 ? -3.701 -0.421 9.229 1.00 93.81 88 PRO A CA 1
ATOM 710 C C . PRO A 1 88 ? -3.854 -0.269 7.706 1.00 93.81 88 PRO A C 1
ATOM 712 O O . PRO A 1 88 ? -4.752 -0.865 7.107 1.00 93.81 88 PRO A O 1
ATOM 715 N N . LEU A 1 89 ? -2.988 0.529 7.089 1.00 96.00 89 LEU A N 1
ATOM 716 C CA . LEU A 1 89 ? -2.941 0.793 5.653 1.00 96.00 89 LEU A CA 1
ATOM 717 C C . LEU A 1 89 ? -1.635 0.254 5.063 1.00 96.00 89 LEU A C 1
ATOM 719 O O . LEU A 1 89 ? -0.561 0.548 5.582 1.00 96.00 89 LEU A O 1
ATOM 723 N N . VAL A 1 90 ? -1.734 -0.471 3.953 1.00 97.56 90 VAL A N 1
ATOM 724 C CA . VAL A 1 90 ? -0.608 -0.910 3.126 1.00 97.56 90 VAL A CA 1
ATOM 725 C C . VAL A 1 90 ? -0.733 -0.259 1.750 1.00 97.56 90 VAL A C 1
ATOM 727 O O . VAL A 1 90 ? -1.742 -0.436 1.075 1.00 97.56 90 VAL A O 1
ATOM 730 N N . LEU A 1 91 ? 0.264 0.502 1.310 1.00 97.38 91 LEU A N 1
ATOM 731 C CA . LEU A 1 91 ? 0.308 0.999 -0.068 1.00 97.38 91 LEU A CA 1
ATOM 732 C C . LEU A 1 91 ? 1.386 0.266 -0.845 1.00 97.38 91 LEU A C 1
ATOM 734 O O . LEU A 1 91 ? 2.494 0.085 -0.340 1.00 97.38 91 LEU A O 1
ATOM 738 N N . LEU A 1 92 ? 1.058 -0.099 -2.079 1.00 97.19 92 LEU A N 1
ATOM 739 C CA . LEU A 1 92 ? 1.983 -0.695 -3.026 1.00 97.19 92 LEU A CA 1
ATOM 740 C C . LEU A 1 92 ? 2.124 0.255 -4.212 1.00 97.19 92 LEU A C 1
ATOM 742 O O . LEU A 1 92 ? 1.117 0.609 -4.814 1.00 97.19 92 LEU A O 1
ATOM 746 N N . ALA A 1 93 ? 3.337 0.678 -4.548 1.00 96.12 93 ALA A N 1
ATOM 747 C CA . ALA A 1 93 ? 3.610 1.469 -5.741 1.00 96.12 93 ALA A CA 1
ATOM 748 C C . ALA A 1 93 ? 4.465 0.679 -6.716 1.00 96.12 93 ALA A C 1
ATOM 750 O O . ALA A 1 93 ? 5.540 0.198 -6.359 1.00 96.12 93 ALA A O 1
ATOM 751 N N . GLU A 1 94 ? 3.976 0.561 -7.941 1.00 94.56 94 GLU A N 1
ATOM 752 C CA . GLU A 1 94 ? 4.706 -0.073 -9.024 1.00 94.56 94 GLU A CA 1
ATOM 753 C C . GLU A 1 94 ? 5.960 0.730 -9.379 1.00 94.56 94 GLU A C 1
ATOM 755 O O . GLU A 1 94 ? 5.932 1.957 -9.443 1.00 94.56 94 GLU A O 1
ATOM 760 N N . ASP A 1 95 ? 7.058 0.037 -9.647 1.00 92.19 95 ASP A N 1
ATOM 761 C CA . ASP A 1 95 ? 8.253 0.581 -10.281 1.00 92.19 95 ASP A CA 1
ATOM 762 C C . ASP A 1 95 ? 8.511 -0.222 -11.565 1.00 92.19 95 ASP A C 1
ATOM 764 O O . ASP A 1 95 ? 9.200 -1.252 -11.532 1.00 92.19 95 ASP A O 1
ATOM 768 N N . PRO A 1 96 ? 7.927 0.215 -12.701 1.00 87.31 96 PRO A N 1
ATOM 769 C CA . PRO A 1 96 ? 7.998 -0.533 -13.951 1.00 87.31 96 PRO A CA 1
ATOM 770 C C . PRO A 1 96 ? 9.430 -0.717 -14.456 1.00 87.31 96 PRO A C 1
ATOM 772 O O . PRO A 1 96 ? 9.744 -1.751 -15.037 1.00 87.31 96 PRO A O 1
ATOM 775 N N . LEU A 1 97 ? 10.315 0.256 -14.198 1.00 87.38 97 LEU A N 1
ATOM 776 C CA . LEU A 1 97 ? 11.704 0.222 -14.665 1.00 87.38 97 LEU A CA 1
ATOM 777 C C . LEU A 1 97 ? 12.498 -0.914 -14.017 1.00 87.38 97 LEU A C 1
ATOM 779 O O . LEU A 1 97 ? 13.363 -1.506 -14.655 1.00 87.38 97 LEU A O 1
ATOM 783 N N . ASN A 1 98 ? 12.191 -1.228 -12.759 1.00 88.69 98 ASN A N 1
ATOM 784 C CA . ASN A 1 98 ? 12.879 -2.264 -11.991 1.00 88.69 98 ASN A CA 1
ATOM 785 C C . ASN A 1 98 ? 12.047 -3.548 -11.832 1.00 88.69 98 ASN A C 1
ATOM 787 O O . ASN A 1 98 ? 12.465 -4.454 -11.108 1.00 88.69 98 ASN A O 1
ATOM 791 N N . SER A 1 99 ? 10.879 -3.634 -12.485 1.00 91.38 99 SER A N 1
ATOM 792 C CA . SER A 1 99 ? 9.933 -4.755 -12.381 1.00 91.38 99 SER A CA 1
ATOM 793 C C . SER A 1 99 ? 9.654 -5.160 -10.924 1.00 91.38 99 SER A C 1
ATOM 795 O O . SER A 1 99 ? 9.736 -6.328 -10.516 1.00 91.38 99 SER A O 1
ATOM 797 N N . CYS A 1 100 ? 9.378 -4.162 -10.088 1.00 93.81 100 CYS A N 1
ATOM 798 C CA . CYS A 1 100 ? 9.201 -4.354 -8.656 1.00 93.81 100 CYS A CA 1
ATOM 799 C C . CYS A 1 100 ? 8.105 -3.446 -8.095 1.00 93.81 100 CYS A C 1
ATOM 801 O O . CYS A 1 100 ? 7.575 -2.578 -8.783 1.00 93.81 100 CYS A O 1
ATOM 803 N N . TYR A 1 101 ? 7.747 -3.680 -6.837 1.00 95.88 101 TYR A N 1
ATOM 804 C CA . TYR A 1 101 ? 6.805 -2.859 -6.091 1.00 95.88 101 TYR A CA 1
ATOM 805 C C . TYR A 1 101 ? 7.449 -2.364 -4.804 1.00 95.88 101 TYR A C 1
ATOM 807 O O . TYR A 1 101 ? 8.065 -3.135 -4.067 1.00 95.88 101 TYR A O 1
ATOM 815 N N . TRP A 1 102 ? 7.264 -1.082 -4.512 1.00 95.81 102 TRP A N 1
ATOM 816 C CA . TRP A 1 102 ? 7.516 -0.517 -3.195 1.00 95.81 102 TRP A CA 1
ATOM 817 C C . TRP A 1 102 ? 6.285 -0.691 -2.324 1.00 95.81 102 TRP A C 1
ATOM 819 O O . TRP A 1 102 ? 5.195 -0.285 -2.704 1.00 95.81 102 TRP A O 1
ATOM 829 N N . VAL A 1 103 ? 6.467 -1.268 -1.147 1.00 96.56 103 VAL A N 1
ATOM 830 C CA . VAL A 1 103 ? 5.418 -1.539 -0.172 1.00 96.56 103 VAL A CA 1
ATOM 831 C C . VAL A 1 103 ? 5.700 -0.736 1.081 1.00 96.56 10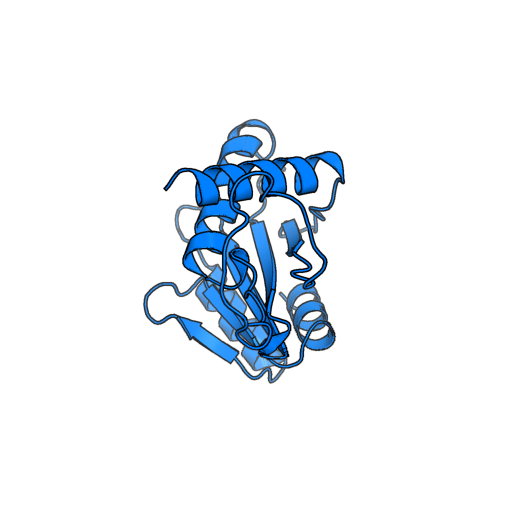3 VAL A C 1
ATOM 833 O O . VAL A 1 103 ? 6.798 -0.813 1.635 1.00 96.56 103 VAL A O 1
ATOM 836 N N . VAL A 1 104 ? 4.704 0.010 1.549 1.00 96.25 104 VAL A N 1
ATOM 837 C CA . VAL A 1 104 ? 4.761 0.710 2.834 1.00 96.25 104 VAL A CA 1
ATOM 838 C C . VAL A 1 104 ? 3.563 0.337 3.690 1.00 96.25 104 VAL A C 1
ATOM 840 O O . VAL A 1 104 ? 2.444 0.251 3.189 1.00 96.25 104 VAL A O 1
ATOM 843 N N . GLY A 1 105 ? 3.793 0.115 4.980 1.00 95.38 105 GLY A N 1
ATOM 844 C CA . GLY A 1 105 ? 2.752 -0.256 5.935 1.00 95.38 105 GLY A CA 1
ATOM 845 C C . GLY A 1 105 ? 2.669 0.728 7.093 1.00 95.38 105 GLY A C 1
ATOM 846 O O . GLY A 1 105 ? 3.675 1.011 7.742 1.00 95.38 105 GLY A O 1
ATOM 847 N N . PHE A 1 106 ? 1.469 1.205 7.411 1.00 91.94 106 PHE A N 1
ATOM 848 C CA . PHE A 1 106 ? 1.226 2.113 8.530 1.00 91.94 106 PHE A CA 1
ATOM 849 C C . PHE A 1 106 ? 0.061 1.650 9.392 1.00 91.94 106 PHE A C 1
ATOM 851 O O . PHE A 1 106 ? -1.004 1.295 8.894 1.00 91.94 106 PHE A O 1
ATOM 858 N N . SER A 1 107 ? 0.258 1.682 10.706 1.00 86.19 107 SER A N 1
ATOM 859 C CA . SER A 1 107 ? -0.760 1.326 11.691 1.00 86.19 107 SER A CA 1
ATOM 860 C C . SER A 1 107 ? -1.142 2.539 12.533 1.00 86.19 107 SER A C 1
ATOM 862 O O . SER A 1 107 ? -0.314 3.410 12.785 1.00 86.19 107 SER A O 1
ATOM 864 N N . TRP A 1 108 ? -2.391 2.556 13.000 1.00 81.12 108 TRP A N 1
ATOM 865 C CA . TRP A 1 108 ? -2.869 3.484 14.029 1.00 81.12 108 TRP A CA 1
ATOM 866 C C . TRP A 1 108 ? -2.327 3.144 15.425 1.00 81.12 108 TRP A C 1
ATOM 868 O O . TRP A 1 108 ? -2.444 3.938 16.357 1.00 81.12 108 TRP A O 1
ATOM 878 N N . GLU A 1 109 ? -1.757 1.950 15.586 1.00 78.25 109 GLU A N 1
ATOM 879 C CA . GLU A 1 109 ? -1.169 1.498 16.840 1.00 78.25 109 GLU A CA 1
ATOM 880 C C . GLU A 1 109 ? 0.157 2.205 17.139 1.00 78.25 109 GLU A C 1
ATOM 882 O O . GLU A 1 109 ? 0.942 2.513 16.245 1.00 78.25 109 GLU A O 1
ATOM 887 N N . LYS A 1 110 ? 0.473 2.361 18.433 1.00 76.12 110 LYS A N 1
ATOM 888 C CA . LYS A 1 110 ? 1.738 2.963 18.894 1.00 76.12 110 LYS A CA 1
ATOM 889 C C . LYS A 1 110 ? 2.992 2.234 18.389 1.00 76.12 110 LYS A C 1
ATOM 891 O O . LYS A 1 110 ? 4.068 2.822 18.383 1.00 76.12 110 LYS A O 1
ATOM 896 N N . LYS A 1 111 ? 2.880 0.953 18.019 1.00 81.56 111 LYS A N 1
ATOM 897 C CA . LYS A 1 111 ? 3.987 0.141 17.498 1.00 81.56 111 LYS A CA 1
ATOM 898 C C . LYS A 1 111 ? 3.646 -0.356 16.099 1.00 81.56 111 LY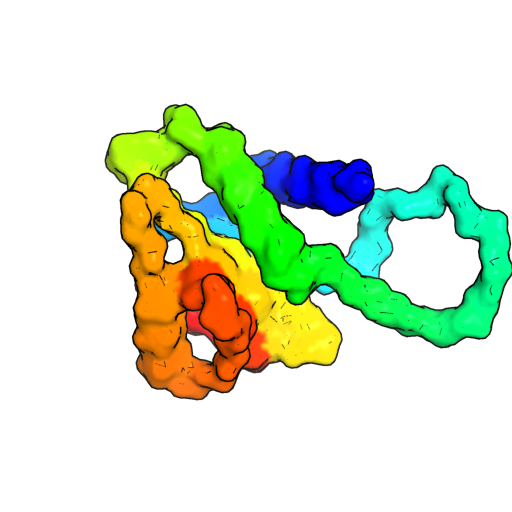S A C 1
ATOM 900 O O . LYS A 1 111 ? 2.783 -1.213 15.940 1.00 81.56 111 LYS A O 1
ATOM 905 N N . ASN A 1 112 ? 4.366 0.136 15.096 1.00 85.31 112 ASN A N 1
ATOM 906 C CA . ASN A 1 112 ? 4.223 -0.350 13.731 1.00 85.31 112 ASN A CA 1
ATOM 907 C C . ASN A 1 112 ? 4.909 -1.721 13.578 1.00 85.31 112 ASN A C 1
ATOM 909 O O . ASN A 1 112 ? 6.137 -1.812 13.562 1.00 85.31 112 ASN A O 1
ATOM 913 N N . ARG A 1 113 ? 4.112 -2.793 13.480 1.00 91.12 113 ARG A N 1
ATOM 914 C CA . ARG A 1 113 ? 4.602 -4.175 13.318 1.00 91.12 113 ARG A CA 1
ATOM 915 C C . ARG A 1 113 ? 4.830 -4.583 11.863 1.00 91.12 113 ARG A C 1
ATOM 917 O O . ARG A 1 113 ? 5.337 -5.679 11.629 1.00 91.12 113 ARG A O 1
ATOM 924 N N . PHE A 1 114 ? 4.513 -3.723 10.891 1.00 93.94 114 PHE A N 1
ATOM 925 C CA . PHE A 1 114 ? 4.621 -4.092 9.481 1.00 93.94 114 PHE A CA 1
ATOM 926 C C . PHE A 1 114 ? 6.024 -4.485 9.068 1.00 93.94 114 PHE A C 1
ATOM 928 O O . PHE A 1 114 ? 6.162 -5.369 8.240 1.00 93.94 114 PHE A O 1
ATOM 935 N N . GLY A 1 115 ? 7.069 -3.930 9.682 1.00 92.19 115 GLY A N 1
ATOM 936 C CA . GLY A 1 115 ? 8.413 -4.371 9.338 1.00 92.19 115 GLY A CA 1
ATOM 937 C C . GLY A 1 115 ? 8.674 -5.845 9.636 1.00 92.19 115 GLY A C 1
ATOM 938 O O . GLY A 1 115 ? 9.326 -6.514 8.839 1.00 92.19 115 GLY A O 1
ATOM 939 N N . GLN A 1 116 ? 8.132 -6.371 10.736 1.00 92.69 116 GLN A N 1
ATOM 940 C CA . GLN A 1 116 ? 8.230 -7.796 11.064 1.00 92.69 116 GLN A CA 1
ATOM 941 C C . GLN A 1 116 ? 7.308 -8.627 10.167 1.00 92.69 116 GLN A C 1
ATOM 943 O O . GLN A 1 116 ? 7.751 -9.631 9.617 1.00 92.69 116 GLN A O 1
ATOM 948 N N . LEU A 1 117 ? 6.064 -8.171 9.969 1.00 95.00 117 LEU A N 1
ATOM 949 C CA . LEU A 1 117 ? 5.084 -8.855 9.120 1.00 95.00 117 LEU A CA 1
ATOM 950 C C . LEU A 1 117 ? 5.578 -8.968 7.674 1.00 95.00 117 LEU A C 1
ATOM 952 O O . LEU A 1 117 ? 5.621 -10.059 7.129 1.00 95.00 117 LEU A O 1
ATOM 956 N N . PHE A 1 118 ? 6.063 -7.875 7.086 1.00 95.88 118 PHE A N 1
ATOM 957 C CA . PHE A 1 118 ? 6.588 -7.853 5.723 1.00 95.88 118 PHE A CA 1
ATOM 958 C C . PHE A 1 118 ? 7.769 -8.799 5.538 1.00 95.88 118 PHE A C 1
ATOM 960 O O . PHE A 1 118 ? 7.862 -9.476 4.517 1.00 95.88 118 PHE A O 1
ATOM 967 N N . GLN A 1 119 ? 8.666 -8.869 6.523 1.00 93.94 119 GLN A N 1
ATOM 968 C CA . GLN A 1 119 ? 9.781 -9.806 6.477 1.00 93.94 119 GLN A CA 1
ATOM 969 C C . GLN A 1 119 ? 9.301 -11.253 6.540 1.00 93.94 119 GLN A C 1
ATOM 971 O O . GLN A 1 119 ? 9.751 -12.064 5.737 1.00 93.94 119 GLN A O 1
ATOM 976 N N . TYR A 1 120 ? 8.400 -11.559 7.472 1.00 96.06 120 TYR A N 1
ATOM 977 C CA . TYR A 1 120 ? 7.842 -12.896 7.617 1.00 96.06 120 TYR A CA 1
ATOM 978 C C . TYR A 1 120 ? 7.124 -13.335 6.333 1.00 96.06 120 TYR A C 1
ATOM 980 O O . TYR A 1 120 ? 7.465 -14.368 5.767 1.00 96.06 120 TYR A O 1
ATOM 988 N N . THR A 1 121 ? 6.229 -12.502 5.797 1.00 97.50 121 THR A N 1
ATOM 989 C CA . THR A 1 121 ? 5.500 -12.765 4.547 1.00 97.50 121 THR A CA 1
ATOM 990 C C . THR A 1 121 ? 6.442 -12.975 3.360 1.00 97.50 121 THR A C 1
ATOM 992 O O . THR A 1 121 ? 6.274 -13.929 2.600 1.00 97.50 121 THR A O 1
ATOM 995 N N . ALA A 1 122 ? 7.467 -12.128 3.207 1.00 96.38 122 ALA A N 1
ATOM 996 C CA . ALA A 1 122 ? 8.452 -12.271 2.135 1.00 96.38 122 ALA A CA 1
ATOM 997 C C . ALA A 1 122 ? 9.249 -13.580 2.241 1.00 96.38 122 ALA A C 1
ATOM 999 O O . ALA A 1 122 ? 9.496 -14.224 1.223 1.00 96.38 122 ALA A O 1
ATOM 1000 N N . GLN A 1 123 ? 9.621 -13.988 3.459 1.00 96.38 123 GLN A N 1
ATOM 1001 C CA . GLN A 1 123 ? 10.315 -15.252 3.712 1.00 96.38 123 GLN A CA 1
ATOM 1002 C C . GLN A 1 123 ? 9.419 -16.456 3.404 1.00 96.38 123 GLN A C 1
ATOM 1004 O O . GLN A 1 123 ? 9.842 -17.351 2.676 1.00 96.38 123 GLN A O 1
ATOM 1009 N N . THR A 1 124 ? 8.170 -16.451 3.879 1.00 97.81 124 THR A N 1
ATOM 1010 C CA . THR A 1 124 ? 7.190 -17.521 3.625 1.00 97.81 124 THR A CA 1
ATOM 1011 C C . THR A 1 124 ? 6.948 -17.738 2.133 1.00 97.81 124 THR A C 1
ATOM 1013 O O . THR A 1 124 ? 6.855 -18.873 1.676 1.00 97.81 124 THR A O 1
ATOM 1016 N N . LEU A 1 125 ? 6.890 -16.659 1.353 1.00 97.50 125 LEU A N 1
ATOM 1017 C CA . LEU A 1 125 ? 6.671 -16.719 -0.093 1.00 97.50 125 LEU A CA 1
ATOM 1018 C C . LEU A 1 125 ? 7.959 -16.873 -0.917 1.00 97.50 125 LEU A C 1
ATOM 1020 O O . LEU A 1 125 ? 7.878 -16.929 -2.144 1.00 97.50 125 LEU A O 1
ATOM 1024 N N . SER A 1 126 ? 9.130 -16.935 -0.270 1.00 96.94 126 SER A N 1
ATOM 1025 C CA . SER A 1 126 ? 10.444 -16.954 -0.931 1.00 96.94 126 SER A CA 1
ATOM 1026 C C . SER A 1 126 ? 10.633 -15.805 -1.937 1.00 96.94 126 SER A C 1
ATOM 1028 O O . SER A 1 126 ? 11.152 -16.001 -3.035 1.00 96.94 126 SER A O 1
ATOM 1030 N N . LEU A 1 127 ? 10.180 -14.598 -1.582 1.00 96.44 127 LEU A N 1
ATOM 1031 C CA . LEU A 1 127 ? 10.277 -13.421 -2.446 1.00 96.44 127 LEU A CA 1
ATOM 1032 C C . LEU A 1 127 ? 11.654 -12.768 -2.346 1.00 96.44 127 LEU A C 1
ATOM 1034 O O . LEU A 1 127 ? 12.183 -12.548 -1.253 1.00 96.44 127 LEU A O 1
ATOM 1038 N N . GLU A 1 128 ? 12.191 -12.351 -3.490 1.00 96.19 128 GLU A N 1
ATOM 1039 C CA . GLU A 1 128 ? 13.355 -11.473 -3.513 1.00 96.19 128 GLU A CA 1
ATOM 1040 C C . GLU A 1 128 ? 12.941 -10.058 -3.097 1.00 96.19 128 GLU A C 1
ATOM 1042 O O . GLU A 1 128 ? 12.073 -9.428 -3.715 1.00 96.19 128 GLU A O 1
ATOM 1047 N N . THR A 1 129 ? 13.569 -9.551 -2.035 1.00 94.25 129 THR A N 1
ATOM 1048 C CA . THR A 1 129 ? 13.217 -8.256 -1.459 1.00 94.25 129 THR A CA 1
ATOM 1049 C C . THR A 1 129 ? 14.428 -7.400 -1.130 1.00 94.25 129 THR A C 1
ATOM 1051 O O . THR A 1 129 ? 15.520 -7.895 -0.851 1.00 94.25 129 THR A O 1
ATOM 1054 N N . ARG A 1 130 ? 14.221 -6.082 -1.129 1.00 91.56 130 ARG A N 1
ATOM 1055 C CA . ARG A 1 130 ? 15.193 -5.097 -0.647 1.00 91.56 130 ARG A CA 1
ATOM 1056 C C . ARG A 1 130 ? 14.551 -4.253 0.442 1.00 91.56 130 ARG A C 1
ATOM 1058 O O . ARG A 1 130 ? 13.475 -3.692 0.254 1.00 91.56 130 ARG A O 1
ATOM 1065 N N . ARG A 1 131 ? 15.232 -4.127 1.579 1.00 82.69 131 ARG A N 1
ATOM 1066 C CA . ARG A 1 131 ? 14.794 -3.271 2.689 1.00 82.69 131 ARG A CA 1
ATOM 1067 C C . ARG A 1 131 ? 15.507 -1.932 2.662 1.00 82.69 131 ARG A C 1
ATOM 1069 O O . ARG A 1 131 ? 16.671 -1.841 2.273 1.00 82.69 131 ARG A O 1
ATOM 1076 N N . VAL A 1 132 ? 14.811 -0.904 3.132 1.00 76.88 132 VAL A N 1
ATOM 1077 C CA . VAL A 1 132 ? 15.418 0.388 3.449 1.00 76.88 132 VAL A CA 1
ATOM 1078 C C . VAL A 1 132 ? 15.829 0.342 4.920 1.00 76.88 132 VAL A C 1
ATOM 1080 O O . VAL A 1 132 ? 14.978 0.208 5.792 1.00 76.88 132 VAL A O 1
ATOM 1083 N N . SER A 1 133 ? 17.136 0.416 5.193 1.00 64.75 133 SER A N 1
ATOM 1084 C CA . SER A 1 133 ? 17.731 0.162 6.522 1.00 64.75 133 SER A CA 1
ATOM 1085 C C . SER A 1 133 ? 17.084 0.956 7.674 1.00 64.75 133 SER A C 1
ATOM 1087 O O . SER A 1 133 ? 16.978 0.457 8.790 1.00 64.75 133 SER A O 1
ATOM 1089 N N . LEU A 1 134 ? 16.599 2.172 7.399 1.00 72.50 134 LEU A N 1
ATOM 1090 C CA . LEU A 1 134 ? 16.044 3.083 8.409 1.00 72.50 134 LEU A CA 1
ATOM 1091 C C . LEU A 1 134 ? 14.527 2.951 8.619 1.00 72.50 134 LEU A C 1
ATOM 1093 O O . LEU A 1 134 ? 14.009 3.412 9.633 1.00 72.50 134 LEU A O 1
ATOM 1097 N N . GLU A 1 135 ? 13.803 2.322 7.693 1.00 79.81 135 GLU A N 1
ATOM 1098 C CA . GLU A 1 135 ? 12.340 2.269 7.710 1.00 79.81 135 GLU A CA 1
ATOM 1099 C C . GLU A 1 135 ? 11.886 0.819 7.540 1.00 79.81 135 GLU A C 1
ATOM 1101 O O . GLU A 1 135 ? 11.591 0.356 6.443 1.00 79.81 135 GLU A O 1
ATOM 1106 N N . SER A 1 136 ? 11.821 0.072 8.647 1.00 82.69 136 SER A N 1
ATOM 1107 C CA . SER A 1 136 ? 11.485 -1.360 8.602 1.00 82.69 136 SER A CA 1
ATOM 1108 C C . SER A 1 136 ? 10.116 -1.644 7.975 1.00 82.69 136 SER A C 1
ATOM 1110 O O . SER A 1 136 ? 9.922 -2.716 7.415 1.00 82.69 136 SER A O 1
ATOM 1112 N N . HIS A 1 137 ? 9.198 -0.676 8.029 1.00 91.94 137 HIS A N 1
ATOM 1113 C CA . HIS A 1 137 ? 7.858 -0.698 7.442 1.00 91.94 137 HIS A CA 1
ATOM 1114 C C . HIS A 1 137 ? 7.829 -0.382 5.936 1.00 91.94 137 HIS A C 1
ATOM 1116 O O . HIS A 1 137 ? 6.753 -0.147 5.388 1.00 91.94 137 HIS A O 1
ATOM 1122 N N . VAL A 1 138 ? 8.995 -0.362 5.288 1.00 94.75 138 VAL A N 1
ATOM 1123 C CA . VAL A 1 138 ? 9.183 -0.153 3.854 1.00 94.75 138 VAL A CA 1
ATOM 1124 C C . VAL A 1 138 ? 9.952 -1.338 3.274 1.00 94.75 138 VAL A C 1
ATOM 1126 O O . VAL A 1 138 ? 11.043 -1.690 3.735 1.00 94.75 138 VAL A O 1
ATOM 1129 N N . LEU A 1 139 ? 9.396 -1.948 2.232 1.00 95.38 139 LEU A N 1
ATOM 1130 C CA . LEU A 1 139 ? 9.954 -3.118 1.563 1.00 95.38 139 LEU A CA 1
ATOM 1131 C C . LEU A 1 139 ? 9.820 -2.962 0.049 1.00 95.38 139 LEU A C 1
ATOM 1133 O O . LEU A 1 139 ? 8.772 -2.561 -0.438 1.00 95.38 139 LEU A O 1
ATOM 1137 N N . GLN A 1 140 ? 10.851 -3.312 -0.706 1.00 95.12 140 GLN A N 1
ATOM 1138 C CA . GLN A 1 140 ? 10.749 -3.501 -2.149 1.00 95.12 140 GLN A CA 1
ATOM 1139 C C . GLN A 1 140 ? 10.598 -4.993 -2.449 1.00 95.12 140 GLN A C 1
ATOM 1141 O O . GLN A 1 140 ? 11.365 -5.794 -1.915 1.00 95.12 140 GLN A O 1
ATOM 1146 N N . ILE A 1 141 ? 9.653 -5.355 -3.314 1.00 96.31 141 ILE A N 1
ATOM 1147 C CA . ILE A 1 141 ? 9.371 -6.731 -3.744 1.00 96.31 141 ILE A CA 1
ATOM 1148 C C . ILE A 1 141 ? 9.615 -6.835 -5.247 1.00 96.31 141 ILE A C 1
ATOM 1150 O O . ILE A 1 141 ? 8.984 -6.108 -6.014 1.00 96.31 141 ILE A O 1
ATOM 1154 N N . LYS A 1 142 ? 10.509 -7.727 -5.684 1.00 95.38 142 LYS A N 1
ATOM 1155 C CA . LYS A 1 142 ? 10.742 -7.978 -7.117 1.00 95.38 142 LYS A CA 1
ATOM 1156 C C . LYS A 1 142 ? 9.739 -8.975 -7.702 1.00 95.38 142 LYS A C 1
ATOM 1158 O O . LYS A 1 142 ? 9.132 -9.754 -6.970 1.00 95.38 142 LYS A O 1
ATOM 1163 N N . GLY A 1 143 ? 9.604 -8.983 -9.029 1.00 90.19 143 GLY A N 1
ATOM 1164 C CA . GLY A 1 143 ? 8.735 -9.912 -9.771 1.00 90.19 143 GLY A CA 1
ATOM 1165 C C . GLY A 1 143 ? 7.366 -9.330 -10.137 1.00 90.19 143 GLY A C 1
ATOM 1166 O O . GLY A 1 143 ? 6.408 -10.075 -10.361 1.00 90.19 143 GLY A O 1
ATOM 1167 N N . GLY A 1 144 ? 7.279 -7.998 -10.191 1.00 91.31 144 GLY A N 1
ATOM 1168 C CA . GLY A 1 144 ? 6.112 -7.261 -10.669 1.00 91.31 144 GLY A CA 1
ATOM 1169 C C . GLY A 1 144 ? 4.814 -7.542 -9.904 1.00 91.31 144 GLY A C 1
ATOM 1170 O O . GLY A 1 144 ? 4.814 -7.891 -8.721 1.00 91.31 144 GLY A O 1
ATOM 1171 N N . ALA A 1 145 ? 3.692 -7.374 -10.607 1.00 92.06 145 ALA A N 1
ATOM 1172 C CA . ALA A 1 145 ? 2.351 -7.433 -10.026 1.00 92.06 145 ALA A CA 1
ATOM 1173 C C . ALA A 1 145 ? 2.008 -8.807 -9.426 1.00 92.06 145 ALA A C 1
ATOM 1175 O O . ALA A 1 145 ? 1.331 -8.873 -8.406 1.00 92.06 145 ALA A O 1
ATOM 1176 N N . SER A 1 146 ? 2.512 -9.900 -10.011 1.00 94.88 146 SER A N 1
ATOM 1177 C CA . SER A 1 146 ? 2.228 -11.262 -9.535 1.00 94.88 146 SER A CA 1
ATOM 1178 C C . SER A 1 146 ? 2.732 -11.504 -8.106 1.00 94.88 146 SER A C 1
ATOM 1180 O O . SER A 1 146 ? 1.983 -11.969 -7.246 1.00 94.88 146 SER A O 1
ATOM 1182 N N . ASN A 1 147 ? 3.977 -11.121 -7.818 1.00 96.56 147 ASN A N 1
ATOM 1183 C CA . ASN A 1 147 ? 4.558 -11.255 -6.486 1.00 96.56 147 ASN A CA 1
ATOM 1184 C C . ASN A 1 147 ? 3.961 -10.251 -5.498 1.00 96.56 147 ASN A C 1
ATOM 1186 O O . ASN A 1 147 ? 3.739 -10.602 -4.342 1.00 96.56 147 ASN A O 1
ATOM 1190 N N . ALA A 1 148 ? 3.663 -9.029 -5.947 1.00 96.12 148 ALA A N 1
ATOM 1191 C CA . ALA A 1 148 ? 3.010 -8.027 -5.111 1.00 96.12 148 ALA A CA 1
ATOM 1192 C C . ALA A 1 148 ? 1.600 -8.472 -4.677 1.00 96.12 148 ALA A C 1
ATOM 1194 O O . ALA A 1 148 ? 1.242 -8.324 -3.511 1.00 96.12 148 ALA A O 1
ATOM 1195 N N . GLN A 1 149 ? 0.834 -9.082 -5.585 1.00 96.31 149 GLN A N 1
ATOM 1196 C CA . GLN A 1 149 ? -0.484 -9.641 -5.290 1.00 96.31 149 GLN A CA 1
ATOM 1197 C C . GLN A 1 149 ? -0.393 -10.802 -4.291 1.00 96.31 149 GLN A C 1
ATOM 1199 O O . GLN A 1 149 ? -1.032 -10.749 -3.242 1.00 96.31 149 GLN A O 1
ATOM 1204 N N . ARG A 1 150 ? 0.474 -11.793 -4.551 1.00 97.50 150 ARG A N 1
ATOM 1205 C CA . ARG A 1 150 ? 0.706 -12.922 -3.629 1.00 97.50 150 ARG A CA 1
ATOM 1206 C C . ARG A 1 150 ? 1.135 -12.454 -2.240 1.00 97.50 150 ARG A C 1
ATOM 1208 O O . ARG A 1 150 ? 0.719 -13.025 -1.238 1.00 97.50 150 ARG A O 1
ATOM 1215 N N . PHE A 1 151 ? 1.960 -11.410 -2.177 1.00 97.62 151 PHE A N 1
ATOM 1216 C CA . PHE A 1 151 ? 2.386 -10.815 -0.917 1.00 97.62 151 PHE A CA 1
ATOM 1217 C C . PHE A 1 151 ? 1.210 -10.247 -0.121 1.00 97.62 151 PHE A C 1
ATOM 1219 O O . PHE A 1 151 ? 1.110 -10.528 1.067 1.00 97.62 151 PHE A O 1
ATOM 1226 N N . VAL A 1 152 ? 0.315 -9.484 -0.757 1.00 97.12 152 VAL A N 1
ATOM 1227 C CA . VAL A 1 152 ? -0.879 -8.929 -0.095 1.00 97.12 152 VAL A CA 1
ATOM 1228 C C . VAL A 1 152 ? -1.831 -10.032 0.363 1.00 97.12 152 VAL A C 1
ATOM 1230 O O . VAL A 1 152 ? -2.410 -9.913 1.435 1.00 97.12 152 VAL A O 1
ATOM 1233 N N . GLU A 1 153 ? -1.985 -11.100 -0.418 1.00 95.88 153 GLU A N 1
ATOM 1234 C CA . GLU A 1 153 ? -2.852 -12.235 -0.070 1.00 95.88 153 GLU A CA 1
ATOM 1235 C C . GLU A 1 153 ? -2.343 -13.030 1.142 1.00 95.88 153 GLU A C 1
ATOM 1237 O O . GLU A 1 153 ? -3.146 -13.570 1.900 1.00 95.88 153 GLU A O 1
ATOM 1242 N N . GLN A 1 154 ? -1.022 -13.097 1.331 1.00 96.75 154 GLN A N 1
ATOM 1243 C CA . GLN A 1 154 ? -0.389 -13.830 2.431 1.00 96.75 154 GLN A CA 1
ATOM 1244 C C . GLN A 1 154 ? -0.177 -12.988 3.704 1.00 96.75 154 GLN A C 1
ATOM 1246 O O . GLN A 1 154 ? 0.028 -13.563 4.777 1.00 96.75 154 GLN A O 1
ATOM 1251 N N . LEU A 1 155 ? -0.138 -11.659 3.574 1.00 94.75 155 LEU A N 1
ATOM 1252 C CA . LEU A 1 155 ? 0.101 -10.695 4.656 1.00 94.75 155 LEU A CA 1
ATOM 1253 C C . LEU A 1 155 ? -1.056 -10.629 5.663 1.00 94.75 155 LEU A C 1
ATOM 1255 O O . LEU A 1 155 ? -0.743 -10.529 6.872 1.00 94.75 155 LEU A O 1
#

Secondary structure (DSSP, 8-state):
-HHHHHHHHHHHHHHHHTT--EE-SS-EEEEE-------S--SS--------------GGGSHHHHHHHHHHHHHHHTTTS-GGG---EEEEEEEGGGTEEEEEEE-SSSS--HHHHHHHHHHHTT--EEE-TT-TTEEEEESHHHHHHHHHHH-

InterPro domains:
  IPR003874 CDC45 [PF02724] (1-155)
  IPR003874 CDC45 [PTHR10507] (1-155)